Protein AF-A0A1L3MTC8-F1 (afdb_monomer_lite)

Radius of gyration: 29.41 Å; chains: 1; bounding box: 59×65×77 Å

Foldseek 3Di:
DVVVVVVVVVVVCVVCVVVVVVPPPDDPDPDDPDDDDDDDDDDDPPDDDDDDDDDPDDDDDDDDDDDDDPPPPPDPDDPPCPVVCCCVVVVVVCVVLLVVLCVVPPRSVVVVVVVVVVVVVVVVVVVVVVVVVVVVVVVVVVPVVVDD

Secondary structure (DSSP, 8-state):
-HHHHHHHHHHHHHHTHHHHHHH--------------PPPP-------------------------------------GGGHHHHHHHHHHHHHHHHHHHHHTTTHHHHHHHHHHHHHHHHHHHHHHHHHHHHHHHHHHHHHHHHTT-

Sequence (148 aa):
MIKKLFSAMLVATLLFTPVGGFLLGDQISTVSAKGYKSGKKSFNSNTTNNNNSPSLFKKDDSQQKSSTTTSSNTTTKSKTGSIMKGIFLGGLAGLLLGGLLSNFGILGSIIGLFINILAIFAVIFIIRKAYSYFKNKRKNEEDAAWGK

Structure (mmCIF, N/CA/C/O backbone):
data_AF-A0A1L3MTC8-F1
#
_entry.id   AF-A0A1L3MTC8-F1
#
loop_
_atom_site.group_PDB
_atom_site.id
_atom_site.type_symbol
_atom_site.label_atom_id
_atom_site.label_alt_id
_atom_site.label_comp_id
_atom_site.label_asym_id
_atom_site.label_entity_id
_atom_site.label_seq_id
_atom_site.pdbx_PDB_ins_code
_atom_site.Cartn_x
_atom_site.Cartn_y
_atom_site.Cartn_z
_atom_site.occupancy
_atom_site.B_iso_or_equiv
_atom_site.auth_seq_id
_atom_site.auth_comp_id
_atom_site.auth_asym_id
_atom_site.auth_atom_id
_atom_site.pdbx_PDB_model_num
ATOM 1 N N . MET A 1 1 ? -18.376 20.748 -8.463 1.00 69.25 1 MET A N 1
ATOM 2 C CA . MET A 1 1 ? -18.424 19.688 -9.500 1.00 69.25 1 MET A CA 1
ATOM 3 C C . MET A 1 1 ? -17.044 19.170 -9.909 1.00 69.25 1 MET A C 1
ATOM 5 O O . MET A 1 1 ? -16.864 17.960 -9.885 1.00 69.25 1 MET A O 1
ATOM 9 N N . ILE A 1 2 ? -16.054 20.033 -10.176 1.00 79.62 2 ILE A N 1
ATOM 10 C CA . ILE A 1 2 ? -14.721 19.638 -10.688 1.00 79.62 2 ILE A CA 1
ATOM 11 C C . ILE A 1 2 ? -13.995 18.553 -9.859 1.00 79.62 2 ILE A C 1
ATOM 13 O O . ILE A 1 2 ? -13.400 17.640 -10.416 1.00 79.62 2 ILE A O 1
ATOM 17 N N . LYS A 1 3 ? -14.123 18.580 -8.522 1.00 77.38 3 LYS A N 1
ATOM 18 C CA . LYS A 1 3 ? -13.488 17.602 -7.615 1.00 77.38 3 LYS A CA 1
ATOM 19 C C . LYS A 1 3 ? -14.074 16.190 -7.752 1.00 77.38 3 LYS A C 1
ATOM 21 O O . LYS A 1 3 ? -13.353 15.211 -7.609 1.00 77.38 3 LYS A O 1
ATOM 26 N N . LYS A 1 4 ? -15.374 16.088 -8.056 1.00 79.25 4 LYS A N 1
ATOM 27 C CA . LYS A 1 4 ? -16.054 14.806 -8.301 1.00 79.25 4 LYS A CA 1
ATOM 28 C C . LYS A 1 4 ? -15.703 14.256 -9.683 1.00 79.25 4 LYS A C 1
ATOM 30 O O . LYS A 1 4 ? -15.485 13.061 -9.812 1.00 79.25 4 LYS A O 1
ATOM 35 N N . LEU A 1 5 ? -15.573 15.141 -10.675 1.00 89.44 5 LEU A N 1
ATOM 36 C CA . LEU A 1 5 ? -15.140 14.783 -12.026 1.00 89.44 5 LEU A CA 1
ATOM 37 C C . LEU A 1 5 ? -13.701 14.242 -12.025 1.00 89.44 5 LEU A C 1
ATOM 39 O O . LEU A 1 5 ? -13.443 13.178 -12.572 1.00 89.44 5 LEU A O 1
ATOM 43 N N . PHE A 1 6 ? -12.786 14.924 -11.328 1.00 90.06 6 PHE A N 1
ATOM 44 C CA . PHE A 1 6 ? -11.392 14.493 -11.202 1.00 90.06 6 PHE A CA 1
ATOM 45 C C . PHE A 1 6 ? -11.264 13.158 -10.455 1.00 90.06 6 PHE A C 1
ATOM 47 O O . PHE A 1 6 ? -10.514 12.282 -10.873 1.00 90.06 6 PHE A O 1
ATOM 54 N N . SER A 1 7 ? -12.052 12.966 -9.390 1.00 88.19 7 SER A N 1
ATOM 55 C CA . SER A 1 7 ? -12.107 11.692 -8.665 1.00 88.19 7 SER A CA 1
ATOM 56 C C . SER A 1 7 ? -12.654 10.551 -9.527 1.00 88.19 7 SER A C 1
ATOM 58 O O . SER A 1 7 ? -12.130 9.445 -9.457 1.00 88.19 7 SER A O 1
ATOM 60 N N . ALA A 1 8 ? -13.687 10.800 -10.335 1.00 90.25 8 ALA A N 1
ATOM 61 C CA . ALA A 1 8 ? -14.247 9.797 -11.239 1.00 90.25 8 ALA A CA 1
ATOM 62 C C . ALA A 1 8 ? -13.257 9.421 -12.351 1.00 90.25 8 ALA A C 1
ATOM 64 O O . ALA A 1 8 ? -13.095 8.243 -12.656 1.00 90.25 8 ALA A O 1
ATOM 65 N N . MET A 1 9 ? -12.541 10.406 -12.900 1.00 87.50 9 MET A N 1
ATOM 66 C CA . MET A 1 9 ? -11.523 10.185 -13.927 1.00 87.50 9 MET A CA 1
ATOM 67 C C . MET A 1 9 ? -10.328 9.390 -13.380 1.00 87.50 9 MET A C 1
ATOM 69 O O . MET A 1 9 ? -9.869 8.458 -14.028 1.00 87.50 9 MET A O 1
ATOM 73 N N . LEU A 1 10 ? -9.877 9.690 -12.155 1.00 90.38 10 LEU A N 1
ATOM 74 C CA . LEU A 1 10 ? -8.817 8.938 -11.476 1.00 90.38 10 LEU A CA 1
ATOM 75 C C . LEU A 1 10 ? -9.213 7.466 -11.258 1.00 90.38 10 LEU A C 1
ATOM 77 O O . LEU A 1 10 ? -8.427 6.566 -11.541 1.00 90.38 10 LEU A O 1
ATOM 81 N N . VAL A 1 11 ? -10.437 7.223 -10.776 1.00 90.94 11 VAL A N 1
ATOM 82 C CA . VAL A 1 11 ? -10.959 5.866 -10.546 1.00 90.94 11 VAL A CA 1
ATOM 83 C C . VAL A 1 11 ? -11.097 5.101 -11.863 1.00 90.94 11 VAL A C 1
ATOM 85 O O . VAL A 1 11 ? -10.695 3.942 -11.928 1.00 90.94 11 VAL A O 1
ATOM 88 N N . ALA A 1 12 ? -11.589 5.745 -12.924 1.00 88.00 12 ALA A N 1
ATOM 89 C CA . ALA A 1 12 ? -11.675 5.134 -14.247 1.00 88.00 12 ALA A CA 1
ATOM 90 C C . ALA A 1 12 ? -10.287 4.722 -14.771 1.00 88.00 12 ALA A C 1
ATOM 92 O O . ALA A 1 12 ? -10.109 3.581 -15.190 1.00 88.00 12 ALA A O 1
ATOM 93 N N . THR A 1 13 ? -9.277 5.590 -14.666 1.00 84.81 13 THR A N 1
ATOM 94 C CA . THR A 1 13 ? -7.905 5.261 -15.088 1.00 84.81 13 THR A CA 1
ATOM 95 C C . THR A 1 13 ? -7.316 4.087 -14.299 1.00 84.81 13 THR A C 1
ATOM 97 O O . THR A 1 13 ? -6.664 3.222 -14.885 1.00 84.81 13 THR A O 1
ATOM 100 N N . LEU A 1 14 ? -7.570 4.003 -12.987 1.00 83.50 14 LEU A N 1
ATOM 101 C CA . LEU A 1 14 ? -7.095 2.878 -12.171 1.00 83.50 14 LEU A CA 1
ATOM 102 C C . LEU A 1 14 ? -7.753 1.550 -12.568 1.00 83.50 14 LEU A C 1
ATOM 104 O O . LEU A 1 14 ? -7.072 0.528 -12.624 1.00 83.50 14 LEU A O 1
ATOM 108 N N . LEU A 1 15 ? -9.051 1.558 -12.882 1.00 84.12 15 LEU A N 1
ATOM 109 C CA . LEU A 1 15 ? -9.776 0.356 -13.309 1.00 84.12 15 LEU A CA 1
ATOM 110 C C . LEU A 1 15 ? -9.290 -0.179 -14.666 1.00 84.12 15 LEU A C 1
ATOM 112 O O . LEU A 1 15 ? -9.284 -1.389 -14.872 1.00 84.12 15 LEU A O 1
ATOM 116 N N . PHE A 1 16 ? -8.824 0.700 -15.558 1.00 78.62 16 PHE A N 1
ATOM 117 C CA . PHE A 1 16 ? -8.248 0.328 -16.858 1.00 78.62 16 PHE A CA 1
ATOM 118 C C . PHE A 1 16 ? -6.712 0.169 -16.843 1.00 78.62 16 PHE A C 1
ATOM 120 O O . PHE A 1 16 ? -6.106 -0.139 -17.865 1.00 78.62 16 PHE A O 1
ATOM 127 N N . THR A 1 17 ? -6.046 0.321 -15.697 1.00 76.25 17 THR A N 1
ATOM 128 C CA . THR A 1 17 ? -4.587 0.125 -15.591 1.00 76.25 17 THR A CA 1
ATOM 129 C C . THR A 1 17 ? -4.112 -1.309 -15.906 1.00 76.25 17 THR A C 1
ATOM 131 O O . THR A 1 17 ? -3.113 -1.443 -16.616 1.00 76.25 17 THR A O 1
ATOM 134 N N . PRO A 1 18 ? -4.781 -2.399 -15.468 1.00 69.69 18 PRO A N 1
ATOM 135 C CA . PRO A 1 18 ? -4.271 -3.751 -15.717 1.00 69.69 18 PRO A CA 1
ATOM 136 C C . PRO A 1 18 ? -4.406 -4.219 -17.178 1.00 69.69 18 PRO A C 1
ATOM 138 O O . PRO A 1 18 ? -3.763 -5.196 -17.551 1.00 69.69 18 PRO A O 1
ATOM 141 N N . VAL A 1 19 ? -5.182 -3.528 -18.025 1.00 62.84 19 VAL A N 1
ATOM 142 C CA . VAL A 1 19 ? -5.346 -3.890 -19.450 1.00 62.84 19 VAL A CA 1
ATOM 143 C C . VAL A 1 19 ? -4.256 -3.308 -20.358 1.00 62.84 19 VAL A C 1
ATOM 145 O O . VAL A 1 19 ? -4.039 -3.825 -21.450 1.00 62.84 19 VAL A O 1
ATOM 148 N N . GLY A 1 20 ? -3.509 -2.294 -19.906 1.00 57.44 20 GLY A N 1
ATOM 149 C CA . GLY A 1 20 ? -2.412 -1.712 -20.690 1.00 57.44 20 GLY A CA 1
ATOM 150 C C . GLY A 1 20 ? -1.201 -2.641 -20.834 1.00 57.44 20 GLY A C 1
ATOM 151 O O . GLY A 1 20 ? -0.583 -2.681 -21.892 1.00 57.44 20 GLY A O 1
ATOM 152 N N . GLY A 1 21 ? -0.888 -3.435 -19.803 1.00 59.16 21 GLY A N 1
ATOM 153 C CA . GLY A 1 21 ? 0.300 -4.300 -19.792 1.00 59.16 21 GLY A CA 1
ATOM 154 C C . GLY A 1 21 ? 0.236 -5.500 -20.744 1.00 59.16 21 GLY A C 1
ATOM 155 O O . GLY A 1 21 ? 1.277 -5.974 -21.182 1.00 59.16 21 GLY A O 1
ATOM 156 N N . PHE A 1 22 ? -0.964 -5.969 -21.101 1.00 56.31 22 PHE A N 1
ATOM 157 C CA . PHE A 1 22 ? -1.155 -7.134 -21.977 1.00 56.31 22 PHE A CA 1
ATOM 158 C C . PHE A 1 22 ? -1.176 -6.793 -23.476 1.00 56.31 22 PHE A C 1
ATOM 160 O O . PHE A 1 22 ? -0.965 -7.678 -24.298 1.00 56.31 22 PHE A O 1
ATOM 167 N N . LEU A 1 23 ? -1.417 -5.529 -23.842 1.00 55.44 23 LEU A N 1
ATOM 168 C CA . LEU A 1 23 ? -1.507 -5.085 -25.243 1.00 55.44 23 LEU A CA 1
ATOM 169 C C . LEU A 1 23 ? -0.204 -4.465 -25.772 1.00 55.44 23 LEU A C 1
ATOM 171 O O . LEU A 1 23 ? -0.065 -4.270 -26.973 1.00 55.44 23 LEU A O 1
ATOM 175 N N . LEU A 1 24 ? 0.769 -4.194 -24.899 1.00 57.03 24 LEU A N 1
ATOM 176 C CA . LEU A 1 24 ? 2.108 -3.706 -25.256 1.00 57.03 24 LEU A CA 1
ATOM 177 C C . LEU A 1 24 ? 3.068 -4.869 -25.571 1.00 57.03 24 LEU A C 1
ATOM 179 O O . LEU A 1 24 ? 4.242 -4.844 -25.203 1.00 57.03 24 LEU A O 1
ATOM 183 N N . GLY A 1 25 ? 2.548 -5.899 -26.242 1.00 53.62 25 GLY A N 1
ATOM 184 C CA . GLY A 1 25 ? 3.345 -6.958 -26.843 1.00 53.62 25 GLY A CA 1
ATOM 185 C C . GLY A 1 25 ? 4.227 -6.383 -27.949 1.00 53.62 25 GLY A C 1
ATOM 186 O O . GLY A 1 25 ? 3.748 -6.043 -29.022 1.00 53.62 25 GLY A O 1
ATOM 187 N N . ASP A 1 26 ? 5.510 -6.253 -27.634 1.00 55.69 26 ASP A N 1
ATOM 188 C CA . ASP A 1 26 ? 6.650 -6.418 -28.536 1.00 55.69 26 ASP A CA 1
ATOM 189 C C . ASP A 1 26 ? 6.579 -5.735 -29.916 1.00 55.69 26 ASP A C 1
ATOM 191 O O . ASP A 1 26 ? 6.621 -6.378 -30.963 1.00 55.69 26 ASP A O 1
ATOM 195 N N . GLN A 1 27 ? 6.556 -4.400 -29.934 1.00 56.25 27 GLN A N 1
ATOM 196 C CA . GLN A 1 27 ? 6.930 -3.651 -31.134 1.00 56.25 27 GLN A CA 1
ATOM 197 C C . GLN A 1 27 ? 8.264 -2.939 -30.898 1.00 56.25 27 GLN A C 1
ATOM 199 O O . GLN A 1 27 ? 8.316 -1.761 -30.540 1.00 56.25 27 GL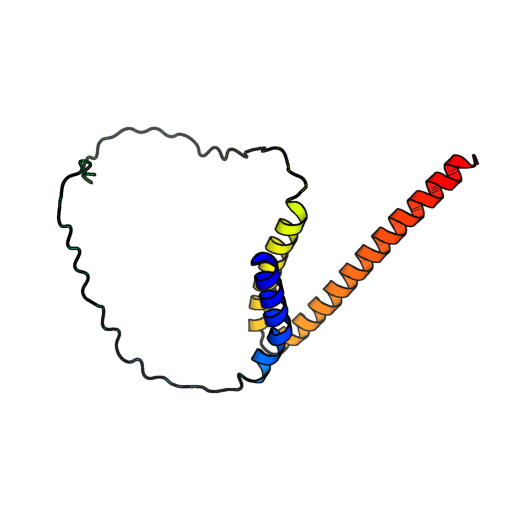N A O 1
ATOM 204 N N . ILE A 1 28 ? 9.365 -3.664 -31.112 1.00 57.34 28 ILE A N 1
ATOM 205 C CA . ILE A 1 28 ? 10.701 -3.078 -31.248 1.00 57.34 28 ILE A CA 1
ATOM 206 C C . ILE A 1 28 ? 10.697 -2.211 -32.517 1.00 57.34 28 ILE A C 1
ATOM 208 O O . ILE A 1 28 ? 10.989 -2.676 -33.616 1.00 57.34 28 ILE A O 1
ATOM 212 N N . SER A 1 29 ? 10.345 -0.932 -32.386 1.00 55.03 29 SER A N 1
ATOM 213 C CA . SER A 1 29 ? 10.564 0.050 -33.446 1.00 55.03 29 SER A CA 1
ATOM 214 C C . SER A 1 29 ? 11.972 0.619 -33.292 1.00 55.03 29 SER A C 1
ATOM 216 O O . SER A 1 29 ? 12.217 1.505 -32.469 1.00 55.03 29 SER A O 1
ATOM 218 N N . THR A 1 30 ? 12.915 0.112 -34.078 1.00 62.75 30 THR A N 1
ATOM 219 C CA . THR A 1 30 ? 14.229 0.731 -34.268 1.00 62.75 30 THR A CA 1
ATOM 220 C C . THR A 1 30 ? 14.054 2.055 -35.013 1.00 62.75 30 THR A C 1
ATOM 222 O O . THR A 1 30 ? 14.080 2.127 -36.239 1.00 62.75 30 THR A O 1
ATOM 225 N N . VAL A 1 31 ? 13.829 3.141 -34.272 1.00 60.34 31 VAL A N 1
ATOM 226 C CA . VAL A 1 31 ? 13.732 4.475 -34.872 1.00 60.34 31 VAL A CA 1
ATOM 227 C C . VAL A 1 31 ? 15.129 5.075 -34.994 1.00 60.34 31 VAL A C 1
ATOM 229 O O . VAL A 1 31 ? 15.810 5.348 -34.008 1.00 60.34 31 VAL A O 1
ATOM 232 N N . SER A 1 32 ? 15.536 5.278 -36.245 1.00 61.75 32 SER A N 1
ATOM 233 C CA . SER A 1 32 ? 16.700 6.058 -36.661 1.00 61.75 32 SER A CA 1
ATOM 234 C C . SER A 1 32 ? 16.723 7.422 -35.959 1.00 61.75 32 SER A C 1
ATOM 236 O O . SER A 1 32 ? 15.778 8.208 -36.067 1.00 61.75 32 SER A O 1
ATOM 238 N N . ALA A 1 33 ? 17.803 7.709 -35.228 1.00 67.88 33 ALA A N 1
ATOM 239 C CA . ALA A 1 33 ? 18.006 8.972 -34.528 1.00 67.88 33 ALA A CA 1
ATOM 240 C C . ALA A 1 33 ? 18.185 10.129 -35.529 1.00 67.88 33 ALA A C 1
ATOM 242 O O . ALA A 1 33 ? 19.297 10.506 -35.902 1.00 67.88 33 ALA A O 1
ATOM 243 N N . LYS A 1 34 ? 17.072 10.717 -35.974 1.00 65.56 34 LYS A N 1
ATOM 244 C CA . LYS A 1 34 ? 17.071 11.895 -36.844 1.00 65.56 34 LYS A CA 1
ATOM 245 C C . LYS A 1 34 ? 17.358 13.156 -36.020 1.00 65.56 34 LYS A C 1
ATOM 247 O O . LYS A 1 34 ? 16.451 13.787 -35.495 1.00 65.56 34 LYS A O 1
ATOM 252 N N . GLY A 1 35 ? 18.649 13.474 -35.914 1.00 67.38 35 GLY A N 1
ATOM 253 C CA . GLY A 1 35 ? 19.265 14.788 -35.673 1.00 67.38 35 GLY A CA 1
ATOM 254 C C . GLY A 1 35 ? 18.499 15.824 -34.838 1.00 67.38 35 GLY A C 1
ATOM 255 O O . GLY A 1 35 ? 17.633 16.537 -35.344 1.00 67.38 35 GLY A O 1
ATOM 256 N N . TYR A 1 36 ? 18.944 16.010 -33.594 1.00 64.81 36 TYR A N 1
ATOM 257 C CA . TYR A 1 36 ? 18.632 17.166 -32.751 1.00 64.81 36 TYR A CA 1
ATOM 258 C C . TYR A 1 36 ? 19.092 18.466 -33.431 1.00 64.81 36 TYR A C 1
ATOM 260 O O . TYR A 1 36 ? 20.289 18.731 -33.554 1.00 64.81 36 TYR A O 1
ATOM 268 N N . LYS A 1 37 ? 18.144 19.301 -33.868 1.00 66.00 37 LYS A N 1
ATOM 269 C CA . LYS A 1 37 ? 18.429 20.645 -34.388 1.00 66.00 37 LYS A CA 1
ATOM 270 C C . LYS A 1 37 ? 17.999 21.669 -33.343 1.00 66.00 37 LYS A C 1
ATOM 272 O O . LYS A 1 37 ? 16.840 22.065 -33.284 1.00 66.00 37 LYS A O 1
ATOM 277 N N . SER A 1 38 ? 18.950 22.064 -32.498 1.00 66.38 38 SER A N 1
ATOM 278 C CA . SER A 1 38 ? 18.774 23.119 -31.497 1.00 66.38 38 SER A CA 1
ATOM 279 C C . SER A 1 38 ? 18.300 24.412 -32.170 1.00 66.38 38 SER A C 1
ATOM 281 O O . SER A 1 38 ? 18.995 24.977 -33.021 1.00 66.38 38 SER A O 1
ATOM 283 N N . GLY A 1 39 ? 17.097 24.865 -31.816 1.00 69.69 39 GLY A N 1
ATOM 284 C CA . GLY A 1 39 ? 16.603 26.189 -32.172 1.00 69.69 39 GLY A CA 1
ATOM 285 C C . GLY A 1 39 ? 17.456 27.255 -31.487 1.00 69.69 39 GLY A C 1
ATOM 286 O O . GLY A 1 39 ? 17.735 27.184 -30.292 1.00 69.69 39 GLY A O 1
ATOM 287 N N . LYS A 1 40 ? 17.910 28.229 -32.270 1.00 67.81 40 LYS A N 1
ATOM 288 C CA . LYS A 1 40 ? 18.827 29.297 -31.865 1.00 67.81 40 LYS A CA 1
ATOM 289 C C . LYS A 1 40 ? 18.177 30.117 -30.741 1.00 67.81 40 LYS A C 1
ATOM 291 O O . LYS A 1 40 ? 17.142 30.737 -30.964 1.00 67.81 40 LYS A O 1
ATOM 296 N N . LYS A 1 41 ? 18.768 30.125 -29.541 1.00 61.28 41 LYS A N 1
ATOM 297 C CA . LYS A 1 41 ? 18.373 31.047 -28.467 1.00 61.28 41 LYS A CA 1
ATOM 298 C C . LYS A 1 41 ? 18.740 32.468 -28.892 1.00 61.28 41 LYS A C 1
ATOM 300 O O . LYS A 1 41 ? 19.917 32.765 -29.056 1.00 61.28 41 LYS A O 1
ATOM 305 N N . SER A 1 42 ? 17.746 33.336 -29.038 1.00 61.06 42 SER A N 1
ATOM 306 C CA . SER A 1 42 ? 17.943 34.783 -29.077 1.00 61.06 42 SER A CA 1
ATOM 307 C C . SER A 1 42 ? 17.167 35.376 -27.906 1.00 61.06 42 SER A C 1
ATOM 309 O O . SER A 1 42 ? 15.940 35.332 -27.875 1.00 61.06 42 SER A O 1
ATOM 311 N N . PHE A 1 43 ? 17.894 35.848 -26.894 1.00 64.12 43 PHE A N 1
ATOM 312 C CA . PHE A 1 43 ? 17.338 36.712 -25.861 1.00 64.12 43 PHE A CA 1
ATOM 313 C C . PHE A 1 43 ? 17.290 38.123 -26.442 1.00 64.12 43 PHE A C 1
ATOM 315 O O . PHE A 1 43 ? 18.326 38.770 -26.560 1.00 64.12 43 PHE A O 1
ATOM 322 N N . ASN A 1 44 ? 16.101 38.593 -26.812 1.00 55.41 44 ASN A N 1
ATOM 323 C CA . ASN A 1 44 ? 15.882 40.007 -27.087 1.00 55.41 44 ASN A CA 1
ATOM 324 C C . ASN A 1 44 ? 15.382 40.664 -25.796 1.00 55.41 44 ASN A C 1
ATOM 326 O O . ASN A 1 44 ? 14.180 40.674 -25.529 1.00 55.41 44 ASN A O 1
ATOM 330 N N . SER A 1 45 ? 16.295 41.166 -24.959 1.00 49.41 45 SER A N 1
ATOM 331 C CA . SER A 1 45 ? 15.911 42.085 -23.888 1.00 49.41 45 SER A CA 1
ATOM 332 C C . SER A 1 45 ? 15.702 43.457 -24.516 1.00 49.41 45 SER A C 1
ATOM 334 O O . SER A 1 45 ? 16.628 44.264 -24.600 1.00 49.41 45 SER A O 1
ATOM 336 N N . ASN A 1 46 ? 14.486 43.720 -24.990 1.00 43.69 46 ASN A N 1
ATOM 337 C CA . ASN A 1 46 ? 14.106 45.094 -25.269 1.00 43.69 46 ASN A CA 1
ATOM 338 C C . ASN A 1 46 ? 13.901 45.787 -23.919 1.00 43.69 46 ASN A C 1
ATOM 340 O O . ASN A 1 46 ? 12.879 45.639 -23.250 1.00 43.69 46 ASN A O 1
ATOM 344 N N . THR A 1 47 ? 14.965 46.457 -23.493 1.00 47.38 47 THR A N 1
ATOM 345 C CA . THR A 1 47 ? 15.056 47.305 -22.316 1.00 47.38 47 THR A CA 1
ATOM 346 C C . THR A 1 47 ? 14.053 48.446 -22.440 1.00 47.38 47 THR A C 1
ATOM 348 O O . THR A 1 47 ? 14.240 49.386 -23.205 1.00 47.38 47 THR A O 1
ATOM 351 N N . THR A 1 48 ? 12.983 48.389 -21.656 1.00 42.25 48 THR A N 1
ATOM 352 C CA . THR A 1 48 ? 12.286 49.588 -21.190 1.00 42.25 48 THR A CA 1
ATOM 353 C C . THR A 1 48 ? 12.212 49.497 -19.676 1.00 42.25 48 THR A C 1
ATOM 355 O O . THR A 1 48 ? 11.373 48.806 -19.112 1.00 42.25 48 THR A O 1
ATOM 358 N N . ASN A 1 49 ? 13.195 50.149 -19.057 1.00 47.09 49 ASN A N 1
ATOM 359 C CA . ASN A 1 49 ? 13.169 50.762 -17.734 1.00 47.09 49 ASN A CA 1
ATOM 360 C C . ASN A 1 49 ? 12.357 50.050 -16.643 1.00 47.09 49 ASN A C 1
ATOM 362 O O . ASN A 1 49 ? 11.210 50.399 -16.382 1.00 47.09 49 ASN A O 1
ATOM 366 N N . ASN A 1 50 ? 13.029 49.192 -15.874 1.00 37.28 50 ASN A N 1
ATOM 367 C CA . ASN A 1 50 ? 12.954 49.329 -14.423 1.00 37.28 50 ASN A CA 1
ATOM 368 C C . ASN A 1 50 ? 14.271 48.872 -13.781 1.00 37.28 50 ASN A C 1
ATOM 370 O O . ASN A 1 50 ? 14.791 47.798 -14.080 1.00 37.28 50 ASN A O 1
ATOM 374 N N . ASN A 1 51 ? 14.820 49.739 -12.940 1.00 49.06 51 ASN A N 1
ATOM 375 C CA . ASN A 1 51 ? 16.068 49.579 -12.209 1.00 49.06 51 ASN A CA 1
ATOM 376 C C . ASN A 1 51 ? 16.069 48.296 -11.367 1.00 49.06 51 ASN A C 1
ATOM 378 O O . ASN A 1 51 ? 15.285 48.212 -10.429 1.00 49.06 51 ASN A O 1
ATOM 382 N N . ASN A 1 52 ? 16.979 47.354 -11.645 1.00 42.94 52 ASN A N 1
ATOM 383 C CA . ASN A 1 52 ? 17.844 46.704 -10.644 1.00 42.94 52 ASN A CA 1
ATOM 384 C C . ASN A 1 52 ? 18.823 45.748 -11.358 1.00 42.94 52 ASN A C 1
ATOM 386 O O . ASN A 1 52 ? 18.414 44.720 -11.892 1.00 42.94 52 ASN A O 1
ATOM 390 N N . SER A 1 53 ? 20.111 46.084 -11.395 1.00 39.53 53 SER A N 1
ATOM 391 C CA . SER A 1 53 ? 21.155 45.270 -12.037 1.00 39.53 53 SER A CA 1
ATOM 392 C C . SER A 1 53 ? 21.913 44.456 -10.981 1.00 39.53 53 SER A C 1
ATOM 394 O O . SER A 1 53 ? 22.396 45.063 -10.024 1.00 39.53 53 SER A O 1
ATOM 396 N N . PRO A 1 54 ? 22.086 43.126 -11.112 1.00 46.78 54 PRO A N 1
ATOM 397 C CA . PRO A 1 54 ? 23.034 42.384 -10.292 1.00 46.78 54 PRO A CA 1
ATOM 398 C C . PRO A 1 54 ? 24.374 42.276 -11.038 1.00 46.78 54 PRO A C 1
ATOM 400 O O . PRO A 1 54 ? 24.550 41.436 -11.920 1.00 46.78 54 PRO A O 1
ATOM 403 N N . SER A 1 55 ? 25.343 43.129 -10.694 1.00 47.78 55 SER A N 1
ATOM 404 C CA . SER A 1 55 ? 26.719 42.989 -11.184 1.00 47.78 55 SER A CA 1
ATOM 405 C C . SER A 1 55 ? 27.448 41.879 -10.419 1.00 47.78 55 SER A C 1
ATOM 407 O O . SER A 1 55 ? 27.703 41.997 -9.222 1.00 47.78 55 SER A O 1
ATOM 409 N N . LEU A 1 56 ? 27.804 40.818 -11.142 1.00 49.94 56 LEU A N 1
ATOM 410 C CA . LEU A 1 56 ? 28.403 39.558 -10.684 1.00 49.94 56 LEU A CA 1
ATOM 411 C C . LEU A 1 56 ? 29.907 39.612 -10.341 1.00 49.94 56 LEU A C 1
ATOM 413 O O . LEU A 1 56 ? 30.567 38.578 -10.358 1.00 49.94 56 LEU A O 1
ATOM 417 N N . PHE A 1 57 ? 30.477 40.769 -9.999 1.00 52.34 57 PHE A N 1
ATOM 418 C CA . PHE A 1 57 ? 31.887 40.847 -9.595 1.00 52.34 57 PHE A CA 1
ATOM 419 C C . PHE A 1 57 ? 32.111 41.901 -8.512 1.00 52.34 57 PHE A C 1
ATOM 421 O O . PHE A 1 57 ? 32.289 43.079 -8.805 1.00 52.34 57 PHE A O 1
ATOM 428 N N . LYS A 1 58 ? 32.136 41.452 -7.255 1.00 43.38 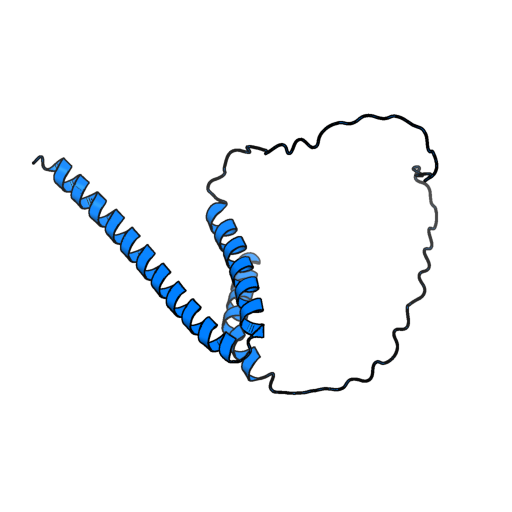58 LYS A N 1
ATOM 429 C CA . LYS A 1 58 ? 32.874 42.078 -6.150 1.00 43.38 58 LYS A CA 1
ATOM 430 C C . LYS A 1 58 ? 33.155 41.001 -5.104 1.00 43.38 58 LYS A C 1
ATOM 432 O O . LYS A 1 58 ? 32.282 40.562 -4.365 1.00 43.38 58 LYS A O 1
ATOM 437 N N . LYS A 1 59 ? 34.389 40.520 -5.171 1.00 47.28 59 LYS A N 1
ATOM 438 C CA . LYS A 1 59 ? 35.105 39.787 -4.136 1.00 47.28 59 LYS A CA 1
ATOM 439 C C . LYS A 1 59 ? 35.440 40.810 -3.054 1.00 47.28 59 LYS A C 1
ATOM 441 O O . LYS A 1 59 ? 35.999 41.827 -3.429 1.00 47.28 59 LYS A O 1
ATOM 446 N N . ASP A 1 60 ? 35.068 40.554 -1.804 1.00 39.56 60 ASP A N 1
ATOM 447 C CA . ASP A 1 60 ? 35.773 41.051 -0.619 1.00 39.56 60 ASP A CA 1
ATOM 448 C C . ASP A 1 60 ? 35.365 40.236 0.616 1.00 39.56 60 ASP A C 1
ATOM 450 O O . ASP A 1 60 ? 34.204 39.869 0.811 1.00 39.56 60 ASP A O 1
ATOM 454 N N . ASP A 1 61 ? 36.393 39.898 1.384 1.00 46.72 61 ASP A N 1
ATOM 455 C CA . ASP A 1 61 ? 36.424 39.070 2.580 1.00 46.72 61 ASP A CA 1
ATOM 456 C C . ASP A 1 61 ? 35.431 39.489 3.673 1.00 46.72 61 ASP A C 1
ATOM 458 O O . ASP A 1 61 ? 35.415 40.630 4.126 1.00 46.72 61 ASP A O 1
ATOM 462 N N . SER A 1 62 ? 34.706 38.515 4.223 1.00 40.50 62 SER A N 1
ATOM 463 C CA . SER A 1 62 ? 34.562 38.404 5.679 1.00 40.50 62 SER A CA 1
ATOM 464 C C . SER A 1 62 ? 34.093 37.004 6.068 1.00 40.50 62 SER A C 1
ATOM 466 O O . SER A 1 62 ? 32.977 36.559 5.813 1.00 40.50 62 SER A O 1
ATOM 468 N N . GLN A 1 63 ? 35.017 36.292 6.698 1.00 48.94 63 GLN A N 1
ATOM 469 C CA . GLN A 1 63 ? 34.782 35.087 7.471 1.00 48.94 63 GLN A CA 1
ATOM 470 C C . GLN A 1 63 ? 33.665 35.322 8.496 1.00 48.94 63 GLN A C 1
ATOM 472 O O . GLN A 1 63 ? 33.865 36.066 9.451 1.00 48.94 63 GLN A O 1
ATOM 477 N N . GLN A 1 64 ? 32.535 34.621 8.379 1.00 40.50 64 GLN A N 1
ATOM 478 C CA . GLN A 1 64 ? 31.744 34.291 9.564 1.00 40.50 64 GLN A CA 1
ATOM 479 C C . GLN A 1 64 ? 31.034 32.947 9.410 1.00 40.50 64 GLN A C 1
ATOM 481 O O . GLN A 1 64 ? 29.919 32.815 8.912 1.00 40.50 64 GLN A O 1
ATOM 486 N N . LYS A 1 65 ? 31.734 31.931 9.910 1.00 49.66 65 LYS A N 1
ATOM 487 C CA . LYS A 1 65 ? 31.205 30.660 10.393 1.00 49.66 65 LYS A CA 1
ATOM 488 C C . LYS A 1 65 ? 29.926 30.903 11.211 1.00 49.66 65 LYS A C 1
ATOM 490 O O . LYS A 1 65 ? 29.993 31.490 12.286 1.00 49.66 65 LYS A O 1
ATOM 495 N N . SER A 1 66 ? 28.783 30.404 10.748 1.00 41.44 66 SER A N 1
ATOM 496 C CA . SER A 1 66 ? 27.642 30.148 11.628 1.00 41.44 66 SER A CA 1
ATOM 497 C C . SER A 1 66 ? 26.918 28.881 11.196 1.00 41.44 66 SER A C 1
ATOM 499 O O . SER A 1 66 ? 26.593 28.671 10.031 1.00 41.44 66 SER A O 1
ATOM 501 N N . SER A 1 67 ? 26.781 27.998 12.172 1.00 41.28 67 SER A N 1
ATOM 502 C CA . SER A 1 67 ? 26.324 26.623 12.100 1.00 41.28 67 SER A CA 1
ATOM 503 C C . SER A 1 67 ? 24.922 26.469 11.518 1.00 41.28 67 SER A C 1
ATOM 505 O O . SER A 1 67 ? 23.975 27.116 11.968 1.00 41.28 67 SER A O 1
ATOM 507 N N . THR A 1 68 ? 24.780 25.501 10.613 1.00 43.56 68 THR A N 1
ATOM 508 C CA . THR A 1 68 ? 23.510 24.894 10.212 1.00 43.56 68 THR A CA 1
ATOM 509 C C . THR A 1 68 ? 22.775 24.373 11.447 1.00 43.56 68 THR A C 1
ATOM 511 O O . THR A 1 68 ? 23.023 23.266 11.917 1.00 43.56 68 THR A O 1
ATOM 514 N N . THR A 1 69 ? 21.865 25.182 11.984 1.00 42.47 69 THR A N 1
ATOM 515 C CA . THR A 1 69 ? 20.900 24.741 12.991 1.00 42.47 69 THR A CA 1
ATOM 516 C C . THR A 1 69 ? 19.624 24.402 12.242 1.00 42.47 69 THR A C 1
ATOM 518 O O . THR A 1 69 ? 18.879 25.289 11.825 1.00 42.47 69 THR A O 1
ATOM 521 N N . THR A 1 70 ? 19.386 23.110 12.023 1.00 48.84 70 THR A N 1
ATOM 522 C CA . THR A 1 70 ? 18.103 22.595 11.544 1.00 48.84 70 THR A CA 1
ATOM 523 C C . THR A 1 70 ? 17.046 22.919 12.596 1.00 48.84 70 THR A C 1
ATOM 525 O O . THR A 1 70 ? 16.863 22.174 13.555 1.00 48.84 70 THR A O 1
ATOM 528 N N . SER A 1 71 ? 16.363 24.055 12.448 1.00 42.62 71 SER A N 1
ATOM 529 C CA . SER A 1 71 ? 15.176 24.358 13.244 1.00 42.62 71 SER A CA 1
ATOM 530 C C . SER A 1 71 ? 14.080 23.372 12.858 1.00 42.62 71 SER A C 1
ATOM 532 O O . SER A 1 71 ? 13.427 23.507 11.822 1.00 42.62 71 SER A O 1
ATOM 534 N N . SER A 1 72 ? 13.881 22.352 13.694 1.00 50.59 72 SER A N 1
ATOM 535 C CA . SER A 1 72 ? 12.653 21.573 13.681 1.00 50.59 72 SER A CA 1
ATOM 536 C C . SER A 1 72 ? 11.526 22.500 14.129 1.00 50.59 72 SER A C 1
ATOM 538 O O . SER A 1 72 ? 11.326 22.716 15.323 1.00 50.59 72 SER A O 1
ATOM 540 N N . ASN A 1 73 ? 10.797 23.070 13.172 1.00 49.81 73 ASN A N 1
ATOM 541 C CA . ASN A 1 73 ? 9.543 23.743 13.472 1.00 49.81 73 ASN A CA 1
ATOM 542 C C . ASN A 1 73 ? 8.572 22.710 14.059 1.00 49.81 73 ASN A C 1
ATOM 544 O O . ASN A 1 73 ? 7.961 21.907 13.349 1.00 49.81 73 ASN A O 1
ATOM 548 N N . THR A 1 74 ? 8.440 22.732 15.381 1.00 54.31 74 THR A N 1
ATOM 549 C CA . THR A 1 74 ? 7.384 22.090 16.162 1.00 54.31 74 THR A CA 1
ATOM 550 C C . THR A 1 74 ? 6.079 22.852 15.944 1.00 54.31 74 THR A C 1
ATOM 552 O O . THR A 1 74 ? 5.543 23.503 16.833 1.00 54.31 74 THR A O 1
ATOM 555 N N . THR A 1 75 ? 5.547 22.791 14.724 1.00 52.00 75 THR A N 1
ATOM 556 C CA . THR A 1 75 ? 4.219 23.329 14.430 1.00 52.00 75 THR A CA 1
ATOM 557 C C . THR A 1 75 ? 3.166 22.329 14.906 1.00 52.00 75 THR A C 1
ATOM 559 O O . THR A 1 75 ? 3.152 21.163 14.503 1.00 52.00 75 THR A O 1
ATOM 562 N N . THR A 1 76 ? 2.300 22.796 15.801 1.00 53.94 76 THR A N 1
ATOM 563 C CA . THR A 1 76 ? 1.161 22.110 16.418 1.00 53.94 76 THR A CA 1
ATOM 564 C C . THR A 1 76 ? 0.446 21.170 15.437 1.00 53.94 76 THR A C 1
ATOM 566 O O . THR A 1 76 ? -0.088 21.590 14.410 1.00 53.94 76 THR A O 1
ATOM 569 N N . LYS A 1 77 ? 0.471 19.863 15.736 1.00 55.66 77 LYS A N 1
ATOM 570 C CA . LYS A 1 77 ? -0.012 18.791 14.852 1.00 55.66 77 LYS A CA 1
ATOM 571 C C . LYS A 1 77 ? -1.526 18.877 14.628 1.00 55.66 77 LYS A C 1
ATOM 573 O O . LYS A 1 77 ? -2.315 18.396 15.438 1.00 55.66 77 LYS A O 1
ATOM 578 N N . SER A 1 78 ? -1.919 19.394 13.469 1.00 60.03 78 SER A N 1
ATOM 579 C CA . SER A 1 78 ? -3.243 19.164 12.889 1.00 60.03 78 SER A CA 1
ATOM 580 C C . SER A 1 78 ? -3.447 17.656 12.655 1.00 60.03 78 SER A C 1
ATOM 582 O O . SER A 1 78 ? -2.719 17.025 11.881 1.00 60.03 78 SER A O 1
ATOM 584 N N . LYS A 1 79 ? -4.421 17.053 13.353 1.00 61.09 79 LYS A N 1
ATOM 585 C CA . LYS A 1 79 ? -4.746 15.613 13.269 1.00 61.09 79 LYS A CA 1
ATOM 586 C C . LYS A 1 79 ? -5.320 15.189 11.907 1.00 61.09 79 LYS A C 1
ATOM 588 O O . LYS A 1 79 ? -5.498 13.998 11.673 1.00 61.09 79 LYS A O 1
ATOM 593 N N . THR A 1 80 ? -5.567 16.122 10.991 1.00 61.00 80 THR A N 1
ATOM 594 C CA . THR A 1 80 ? -6.208 15.870 9.689 1.00 61.00 80 THR A CA 1
ATOM 595 C C . THR A 1 80 ? -5.240 15.475 8.565 1.00 61.00 80 THR A C 1
ATOM 597 O O . THR A 1 80 ? -5.686 15.181 7.462 1.00 61.00 80 THR A O 1
ATOM 600 N N . GLY A 1 81 ? -3.925 15.420 8.816 1.00 63.22 81 GLY A N 1
ATOM 601 C CA . GLY A 1 81 ? -2.916 15.116 7.785 1.00 63.22 81 GLY A CA 1
ATOM 602 C C . GLY A 1 81 ? -2.335 13.694 7.778 1.00 63.22 81 GLY A C 1
ATOM 603 O O . GLY A 1 81 ? -1.546 13.377 6.891 1.00 63.22 81 GLY A O 1
ATOM 604 N N . SER A 1 82 ? -2.651 12.837 8.752 1.00 78.31 82 SER A N 1
ATOM 605 C CA . SER A 1 82 ? -1.962 11.544 8.932 1.00 78.31 82 SER A CA 1
ATOM 606 C C . SER A 1 82 ? -2.300 10.512 7.854 1.00 78.31 82 SER A C 1
ATOM 608 O O . SER A 1 82 ? -1.393 9.875 7.324 1.00 78.31 82 SER A O 1
ATOM 610 N N . ILE A 1 83 ? -3.577 10.38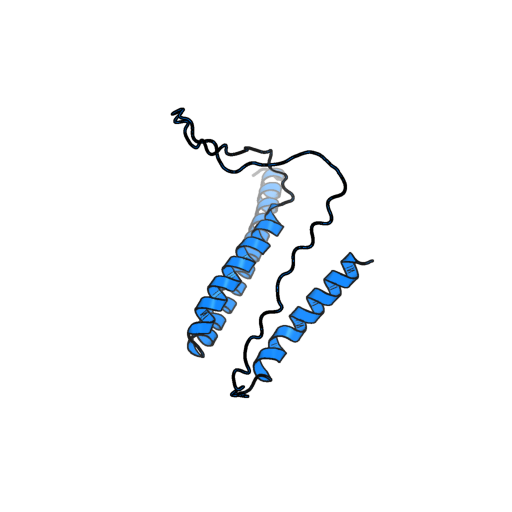3 7.480 1.00 87.06 83 ILE A N 1
ATOM 611 C CA . ILE A 1 83 ? -4.016 9.418 6.460 1.00 87.06 83 ILE A CA 1
ATOM 612 C C . ILE A 1 83 ? -3.438 9.732 5.078 1.00 87.06 83 ILE A C 1
ATOM 614 O O . ILE A 1 83 ? -2.955 8.840 4.390 1.00 87.06 83 ILE A O 1
ATOM 618 N N . MET A 1 84 ? -3.416 11.008 4.690 1.00 87.88 84 MET A N 1
ATOM 619 C CA . MET A 1 84 ? -2.935 11.429 3.376 1.00 87.88 84 MET A CA 1
ATOM 620 C C . MET A 1 84 ? -1.414 11.318 3.285 1.00 87.88 84 MET A C 1
ATOM 622 O O . MET A 1 84 ? -0.899 10.873 2.265 1.00 87.88 84 MET A O 1
ATOM 626 N N . LYS A 1 85 ? -0.693 11.635 4.371 1.00 87.12 85 LYS A N 1
ATOM 627 C CA . LYS A 1 85 ? 0.753 11.392 4.464 1.00 87.12 85 LYS A CA 1
ATOM 628 C C . LYS A 1 85 ? 1.080 9.901 4.425 1.00 87.12 85 LYS A C 1
ATOM 630 O O . LYS A 1 85 ? 2.034 9.526 3.760 1.00 87.12 85 LYS A O 1
ATOM 635 N N . GLY A 1 86 ? 0.283 9.061 5.088 1.00 87.06 86 GLY A N 1
ATOM 636 C CA . GLY A 1 86 ? 0.445 7.607 5.063 1.00 87.06 86 GLY A CA 1
ATOM 637 C C . GLY A 1 86 ? 0.210 7.015 3.675 1.00 87.06 86 GLY A C 1
ATOM 638 O O . GLY A 1 86 ? 1.030 6.236 3.205 1.00 87.06 86 GLY A O 1
ATOM 639 N N . ILE A 1 87 ? -0.854 7.435 2.984 1.00 90.50 87 ILE A N 1
ATOM 640 C CA . ILE A 1 87 ? -1.129 6.994 1.610 1.00 90.50 87 ILE A CA 1
ATOM 641 C C . ILE A 1 87 ? -0.083 7.534 0.634 1.00 90.50 87 ILE A C 1
ATOM 643 O O . ILE A 1 87 ? 0.348 6.798 -0.242 1.00 90.50 87 ILE A O 1
ATOM 647 N N . PHE A 1 88 ? 0.365 8.782 0.776 1.00 93.06 88 PHE A N 1
ATOM 648 C CA . PHE A 1 88 ? 1.388 9.344 -0.108 1.00 93.06 88 PHE A CA 1
ATOM 649 C C . PHE A 1 88 ? 2.749 8.670 0.097 1.00 93.06 88 PHE A C 1
ATOM 651 O O . PHE A 1 88 ? 3.373 8.237 -0.868 1.00 93.06 88 PHE A O 1
ATOM 658 N N . LEU A 1 89 ? 3.188 8.525 1.350 1.00 91.56 89 LEU A N 1
ATOM 659 C CA . LEU A 1 89 ? 4.466 7.894 1.676 1.00 91.56 89 LEU A CA 1
ATOM 660 C C . LEU A 1 89 ? 4.441 6.388 1.386 1.00 91.56 89 LEU A C 1
ATOM 662 O O . LEU A 1 89 ? 5.398 5.860 0.832 1.00 91.56 89 LEU A O 1
ATOM 666 N N . GLY A 1 90 ? 3.337 5.710 1.704 1.00 88.94 90 GLY A N 1
ATOM 667 C CA . GLY A 1 90 ? 3.132 4.295 1.397 1.00 88.94 90 GLY A CA 1
ATOM 668 C C . GLY A 1 90 ? 2.948 4.030 -0.097 1.00 88.94 90 GLY A C 1
ATOM 669 O O . GLY A 1 90 ? 3.478 3.051 -0.607 1.00 88.94 90 GLY A O 1
ATOM 670 N N . GLY A 1 91 ? 2.262 4.919 -0.816 1.00 88.75 91 GLY A N 1
ATOM 671 C CA . GLY A 1 91 ? 2.100 4.848 -2.266 1.00 88.75 91 GLY A CA 1
ATOM 672 C C . GLY A 1 91 ? 3.426 5.050 -2.989 1.00 88.75 91 GLY A C 1
ATOM 673 O O . GLY A 1 91 ? 3.768 4.262 -3.864 1.00 88.75 91 GLY A O 1
ATOM 674 N N . LEU A 1 92 ? 4.224 6.037 -2.573 1.00 93.06 92 LEU A N 1
ATOM 675 C CA . LEU A 1 92 ? 5.551 6.260 -3.143 1.00 93.06 92 LEU A CA 1
ATOM 676 C C . LEU A 1 92 ? 6.504 5.101 -2.817 1.00 93.06 92 LEU A C 1
ATOM 678 O O . LEU A 1 92 ? 7.157 4.583 -3.718 1.00 93.06 92 LEU A O 1
ATOM 682 N N . ALA A 1 93 ? 6.535 4.636 -1.563 1.00 90.94 93 ALA A N 1
ATOM 683 C CA . ALA A 1 93 ? 7.328 3.470 -1.172 1.00 90.94 93 ALA A CA 1
ATOM 684 C C . ALA A 1 93 ? 6.904 2.201 -1.931 1.00 90.94 93 ALA A C 1
ATOM 686 O O . ALA A 1 93 ? 7.759 1.439 -2.373 1.00 90.94 93 ALA A O 1
ATOM 687 N N . GLY A 1 94 ? 5.599 2.002 -2.135 1.00 87.75 94 GLY A N 1
ATOM 688 C CA . GLY A 1 94 ? 5.051 0.895 -2.914 1.00 87.75 94 GLY A CA 1
ATOM 689 C C . GLY A 1 94 ? 5.426 0.963 -4.393 1.00 87.75 94 GLY A C 1
ATOM 690 O O . GLY A 1 94 ? 5.738 -0.068 -4.979 1.00 87.75 94 GLY A O 1
ATOM 691 N N . LEU A 1 95 ? 5.465 2.159 -4.989 1.00 90.00 95 LEU A N 1
ATOM 692 C CA . LEU A 1 95 ? 5.905 2.343 -6.375 1.00 90.00 95 LEU A CA 1
ATOM 693 C C . LEU A 1 95 ? 7.415 2.146 -6.540 1.00 90.00 95 LEU A C 1
ATOM 695 O O . LEU A 1 95 ? 7.826 1.535 -7.520 1.00 90.00 95 LEU A O 1
ATOM 699 N N . LEU A 1 96 ? 8.242 2.606 -5.594 1.00 90.50 96 LEU A N 1
ATOM 700 C CA . LEU A 1 96 ? 9.684 2.333 -5.629 1.00 90.50 96 LEU A CA 1
ATOM 701 C C . LEU A 1 96 ? 9.959 0.836 -5.462 1.00 90.50 96 LEU A C 1
ATOM 703 O O . LEU A 1 96 ? 10.683 0.257 -6.268 1.00 90.50 96 LEU A O 1
ATOM 707 N N . LEU A 1 97 ? 9.348 0.201 -4.457 1.00 87.12 97 LEU A N 1
ATOM 708 C CA . LEU A 1 97 ? 9.466 -1.239 -4.229 1.00 87.12 97 LEU A CA 1
ATOM 709 C C . LEU A 1 97 ? 8.956 -2.034 -5.439 1.00 87.12 97 LEU A C 1
ATOM 711 O O . LEU A 1 97 ? 9.619 -2.966 -5.880 1.00 87.12 97 LEU A O 1
ATOM 715 N N . GLY A 1 98 ? 7.812 -1.643 -6.002 1.00 82.88 98 GLY A N 1
ATOM 716 C CA . GLY A 1 98 ? 7.233 -2.263 -7.191 1.00 82.88 98 GLY A CA 1
ATOM 717 C C . GLY A 1 98 ? 8.081 -2.063 -8.449 1.00 82.88 98 GLY A C 1
ATOM 718 O O . GLY A 1 98 ? 8.212 -2.993 -9.236 1.00 82.88 98 GLY A O 1
ATOM 719 N N . GLY A 1 99 ? 8.699 -0.891 -8.618 1.00 84.62 99 GLY A N 1
ATOM 720 C CA . GLY A 1 99 ? 9.596 -0.588 -9.737 1.00 84.62 99 GLY A CA 1
ATOM 721 C C . GLY A 1 99 ? 10.946 -1.305 -9.652 1.00 84.62 99 GLY A C 1
ATOM 722 O O . GLY A 1 99 ? 11.495 -1.711 -10.669 1.00 84.62 99 GLY A O 1
ATOM 723 N N . LEU A 1 100 ? 11.469 -1.524 -8.443 1.00 86.00 100 LEU A N 1
ATOM 724 C CA . LEU A 1 100 ? 12.630 -2.395 -8.224 1.00 86.00 100 LEU A CA 1
ATOM 725 C C . LEU A 1 100 ? 12.273 -3.856 -8.505 1.00 86.00 100 LEU A C 1
ATOM 727 O O . LEU A 1 100 ? 13.054 -4.590 -9.107 1.00 86.00 100 LEU A O 1
ATOM 731 N N . LEU A 1 101 ? 11.078 -4.272 -8.082 1.00 82.81 101 LEU A N 1
ATOM 732 C CA . LEU A 1 101 ? 10.627 -5.643 -8.234 1.00 82.81 101 LEU A CA 1
ATOM 733 C C . LEU A 1 101 ? 10.291 -5.992 -9.691 1.00 82.81 101 LEU A C 1
ATOM 735 O O . LEU A 1 101 ? 10.576 -7.106 -10.119 1.00 82.81 101 LEU A O 1
ATOM 739 N N . SER A 1 102 ? 9.767 -5.047 -10.478 1.00 80.31 102 SER A N 1
ATOM 740 C CA . SER A 1 102 ? 9.490 -5.251 -11.908 1.00 80.31 102 SER A CA 1
ATOM 741 C C . SER A 1 102 ? 10.755 -5.490 -12.738 1.00 80.31 102 SER A C 1
ATOM 743 O O . SER A 1 102 ? 10.698 -6.182 -13.754 1.00 80.31 102 SER A O 1
ATOM 745 N N . ASN A 1 103 ? 11.910 -4.993 -12.284 1.00 83.56 103 ASN A N 1
ATOM 746 C CA . ASN A 1 103 ? 13.192 -5.199 -12.955 1.00 83.56 103 ASN A CA 1
ATOM 747 C C . ASN A 1 103 ? 13.677 -6.664 -12.904 1.00 83.56 103 ASN A C 1
ATOM 749 O O . ASN A 1 103 ? 14.529 -7.056 -13.694 1.00 83.56 103 ASN A O 1
ATOM 753 N N . PHE A 1 104 ? 13.110 -7.502 -12.025 1.00 84.31 104 PHE A N 1
ATOM 754 C CA . PHE A 1 104 ? 13.382 -8.947 -11.979 1.00 84.31 104 PHE A CA 1
ATOM 755 C C . PHE A 1 104 ? 12.554 -9.762 -12.995 1.00 84.31 104 PHE A C 1
ATOM 757 O O . PHE A 1 104 ? 12.539 -10.995 -12.939 1.00 84.31 104 PHE A O 1
ATOM 764 N N . GLY A 1 105 ? 11.844 -9.101 -13.917 1.00 83.62 105 GLY A N 1
ATOM 765 C CA . GLY A 1 105 ? 11.039 -9.754 -14.951 1.00 83.62 105 GLY A CA 1
ATOM 766 C C . GLY A 1 105 ? 9.927 -10.629 -14.360 1.00 83.62 105 GLY A C 1
ATOM 767 O O . GLY A 1 105 ? 9.241 -10.233 -13.418 1.00 83.62 105 GLY A O 1
ATOM 768 N N . ILE A 1 106 ? 9.767 -11.848 -14.884 1.00 83.69 106 ILE A N 1
ATOM 769 C CA . ILE A 1 106 ? 8.760 -12.835 -14.440 1.00 83.69 106 ILE A CA 1
ATOM 770 C C . ILE A 1 106 ? 8.869 -13.176 -12.950 1.00 83.69 106 ILE A C 1
ATOM 772 O O . ILE A 1 106 ? 7.856 -13.390 -12.279 1.00 83.69 106 ILE A O 1
ATOM 776 N N . LEU A 1 107 ? 10.088 -13.183 -12.407 1.00 85.38 107 LEU A N 1
ATOM 777 C CA . LEU A 1 107 ? 10.305 -13.441 -10.988 1.00 85.38 107 LEU A CA 1
ATOM 778 C C . LEU A 1 107 ? 9.743 -12.289 -10.140 1.00 85.38 107 LEU A C 1
ATOM 780 O O . LEU A 1 107 ? 9.099 -12.515 -9.118 1.00 85.38 107 LEU A O 1
ATOM 784 N N . GLY A 1 108 ? 9.874 -11.058 -10.636 1.00 86.31 108 GLY A N 1
ATOM 785 C CA . GLY A 1 108 ? 9.246 -9.870 -10.068 1.00 86.31 108 GLY A CA 1
ATOM 786 C C . GLY A 1 108 ? 7.729 -9.982 -9.943 1.00 86.31 108 GLY A C 1
ATOM 787 O O . GLY A 1 108 ? 7.167 -9.636 -8.906 1.00 86.31 108 GLY A O 1
ATOM 788 N N . SER A 1 109 ? 7.057 -10.532 -10.956 1.00 84.62 109 SER A N 1
ATOM 789 C CA . SER A 1 109 ? 5.607 -10.757 -10.920 1.00 84.62 109 SER A CA 1
ATOM 790 C C . SER A 1 109 ? 5.195 -11.813 -9.888 1.00 84.62 109 SER A C 1
ATOM 792 O O . SER A 1 109 ? 4.194 -11.620 -9.200 1.00 84.62 109 SER A O 1
ATOM 794 N N . ILE A 1 110 ? 5.972 -12.890 -9.722 1.00 89.50 110 ILE A N 1
ATOM 795 C CA . ILE A 1 110 ? 5.706 -13.926 -8.706 1.00 89.50 110 ILE A CA 1
ATOM 796 C C . ILE A 1 110 ? 5.885 -13.370 -7.287 1.00 89.50 110 ILE A C 1
ATOM 798 O O . ILE A 1 110 ? 4.983 -13.501 -6.458 1.00 89.50 110 ILE A O 1
ATOM 802 N N . ILE A 1 111 ? 7.009 -12.704 -6.999 1.00 89.19 111 ILE A N 1
ATOM 803 C CA . ILE A 1 111 ? 7.235 -12.101 -5.675 1.00 89.19 111 ILE A CA 1
ATOM 804 C C . ILE A 1 111 ? 6.254 -10.942 -5.442 1.00 89.19 111 ILE A C 1
ATOM 806 O O . ILE A 1 111 ? 5.770 -10.755 -4.326 1.00 89.19 111 ILE A O 1
ATOM 810 N N . GLY A 1 112 ? 5.903 -10.199 -6.492 1.00 87.12 112 GLY A N 1
ATOM 811 C CA . GLY A 1 112 ? 4.909 -9.128 -6.450 1.00 87.12 112 GLY A CA 1
ATOM 812 C C . GLY A 1 112 ? 3.510 -9.646 -6.114 1.00 87.12 112 GLY A C 1
ATOM 813 O O . GLY A 1 112 ? 2.764 -9.013 -5.367 1.00 87.12 112 GLY A O 1
ATOM 814 N N . LEU A 1 113 ? 3.159 -10.837 -6.593 1.00 89.88 113 LEU A N 1
ATOM 815 C CA . LEU A 1 113 ? 1.927 -11.511 -6.202 1.00 89.88 113 LEU A CA 1
ATOM 816 C C . LEU A 1 113 ? 1.978 -11.920 -4.724 1.00 89.88 113 LEU A C 1
ATOM 818 O O . LEU A 1 113 ? 1.048 -11.614 -3.977 1.00 89.88 113 LEU A O 1
ATOM 822 N N . PHE A 1 114 ? 3.081 -12.520 -4.264 1.00 91.88 114 PHE A N 1
ATOM 823 C CA . PHE A 1 114 ? 3.245 -12.881 -2.850 1.00 91.88 114 PHE A CA 1
ATOM 824 C C . PHE A 1 114 ? 3.150 -11.670 -1.913 1.00 91.88 114 PHE A C 1
ATOM 826 O O . PHE A 1 114 ? 2.445 -11.736 -0.902 1.00 91.88 114 PHE A O 1
ATOM 833 N N . ILE A 1 115 ? 3.804 -10.552 -2.250 1.00 89.56 115 ILE A N 1
ATOM 834 C CA . ILE A 1 115 ? 3.751 -9.340 -1.423 1.00 89.56 115 ILE A CA 1
ATOM 835 C C . ILE A 1 115 ? 2.338 -8.741 -1.396 1.00 89.56 115 ILE A C 1
ATOM 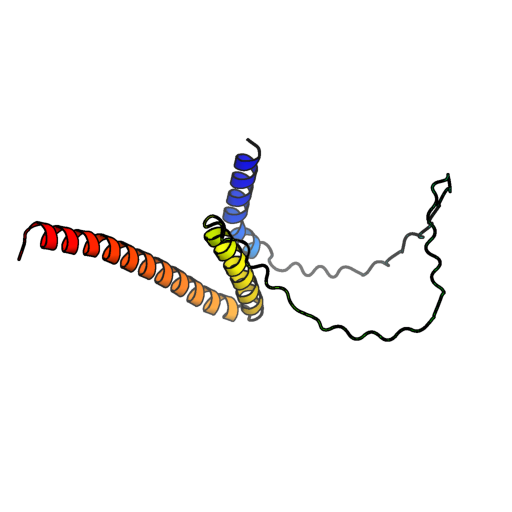837 O O . ILE A 1 115 ? 1.907 -8.238 -0.358 1.00 89.56 115 ILE A O 1
ATOM 841 N N . ASN A 1 116 ? 1.587 -8.841 -2.498 1.00 88.44 116 ASN A N 1
ATOM 842 C CA . ASN A 1 116 ? 0.202 -8.384 -2.571 1.00 88.44 116 ASN A CA 1
ATOM 843 C C . ASN A 1 116 ? -0.722 -9.223 -1.667 1.00 88.44 116 ASN A C 1
ATOM 845 O O . ASN A 1 116 ? -1.440 -8.657 -0.838 1.00 88.44 116 ASN A O 1
ATOM 849 N N . ILE A 1 117 ? -0.635 -10.559 -1.742 1.00 92.88 117 ILE A N 1
ATOM 850 C CA . ILE A 1 117 ? -1.376 -11.470 -0.850 1.00 92.88 117 ILE A CA 1
ATOM 851 C C . ILE A 1 117 ? -1.058 -11.159 0.618 1.00 92.88 117 ILE A C 1
ATOM 853 O O . ILE A 1 117 ? -1.969 -11.060 1.446 1.00 92.88 117 ILE A O 1
ATOM 857 N N . LEU A 1 118 ? 0.223 -10.960 0.943 1.00 93.88 118 LEU A N 1
ATOM 858 C CA . LEU A 1 118 ? 0.650 -10.654 2.306 1.00 93.88 118 LEU A CA 1
ATOM 859 C C . LEU A 1 118 ? 0.091 -9.307 2.791 1.00 93.88 118 LEU A C 1
ATOM 861 O O . LEU A 1 118 ? -0.366 -9.203 3.931 1.00 93.88 118 LEU A O 1
ATOM 865 N N . ALA A 1 119 ? 0.069 -8.293 1.922 1.00 90.00 119 ALA A N 1
ATOM 866 C CA . ALA A 1 119 ? -0.509 -6.988 2.230 1.00 90.00 119 ALA A CA 1
ATOM 867 C C . ALA A 1 119 ? -2.015 -7.083 2.530 1.00 90.00 119 ALA A C 1
ATOM 869 O O . ALA A 1 119 ? -2.480 -6.518 3.522 1.00 90.00 119 ALA A O 1
ATOM 870 N N . ILE A 1 120 ? -2.775 -7.842 1.734 1.00 92.31 120 ILE A N 1
ATOM 871 C CA . ILE A 1 120 ? -4.208 -8.083 1.974 1.00 92.31 120 ILE A CA 1
ATOM 872 C C . ILE A 1 120 ? -4.418 -8.788 3.316 1.00 92.31 120 ILE A C 1
ATOM 874 O O . ILE A 1 120 ? -5.274 -8.382 4.107 1.00 92.31 120 ILE A O 1
ATOM 878 N N . PHE A 1 121 ? -3.603 -9.801 3.612 1.00 95.75 121 PHE A N 1
ATOM 879 C CA . PHE A 1 121 ? -3.674 -10.523 4.878 1.00 95.75 121 PHE A CA 1
ATOM 880 C C . PHE A 1 121 ? -3.411 -9.599 6.078 1.00 95.75 121 PHE A C 1
ATOM 882 O O . PHE A 1 121 ? -4.152 -9.631 7.064 1.00 95.75 121 PHE A O 1
ATOM 889 N N . ALA A 1 122 ? -2.414 -8.714 5.973 1.00 94.56 122 ALA A N 1
ATOM 890 C CA . ALA A 1 122 ? -2.114 -7.715 6.995 1.00 94.56 122 ALA A CA 1
ATOM 891 C C . ALA A 1 122 ? -3.285 -6.741 7.222 1.00 94.56 122 ALA A C 1
ATOM 893 O O . ALA A 1 122 ? -3.635 -6.457 8.370 1.00 94.56 122 ALA A O 1
ATOM 894 N N . VAL A 1 123 ? -3.938 -6.273 6.152 1.00 93.56 123 VAL A N 1
ATOM 895 C CA . VAL A 1 123 ? -5.124 -5.403 6.250 1.00 93.56 123 VAL A CA 1
ATOM 896 C C . VAL A 1 123 ? -6.269 -6.117 6.972 1.00 93.56 123 VAL A C 1
ATOM 898 O O . VAL A 1 123 ? -6.834 -5.563 7.920 1.00 93.56 123 VAL A O 1
ATOM 901 N N . ILE A 1 124 ? -6.580 -7.361 6.592 1.00 95.44 124 ILE A N 1
ATOM 902 C CA . ILE A 1 124 ? -7.633 -8.160 7.242 1.00 95.44 124 ILE A CA 1
ATOM 903 C C . ILE A 1 124 ? -7.311 -8.373 8.727 1.00 95.44 124 ILE A C 1
ATOM 905 O O . ILE A 1 124 ? -8.192 -8.229 9.579 1.00 95.44 124 ILE A O 1
ATOM 909 N N . PHE A 1 125 ? -6.052 -8.672 9.054 1.00 96.38 125 PHE A N 1
ATOM 910 C CA . PHE A 1 125 ? -5.604 -8.857 10.432 1.00 96.38 125 PHE A CA 1
ATOM 911 C C . PHE A 1 125 ? -5.788 -7.588 11.274 1.00 96.38 125 PHE A C 1
ATOM 913 O O . PHE A 1 125 ? -6.328 -7.658 12.381 1.00 96.38 125 PHE A O 1
ATOM 920 N N . ILE A 1 126 ? -5.408 -6.421 10.742 1.00 95.12 126 ILE A N 1
ATOM 921 C CA . ILE A 1 126 ? -5.594 -5.127 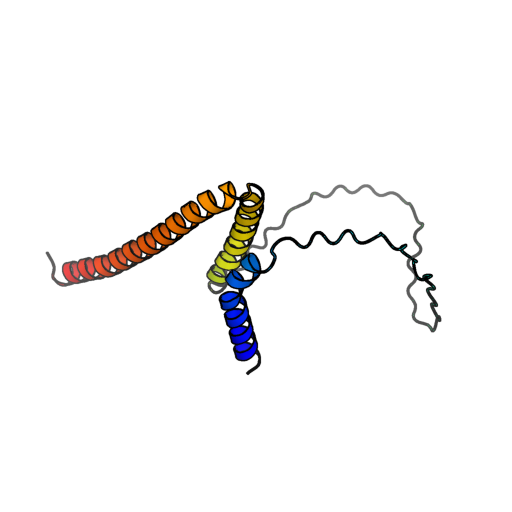11.414 1.00 95.12 126 ILE A CA 1
ATOM 922 C C . ILE A 1 126 ? -7.079 -4.851 11.658 1.00 95.12 126 ILE A C 1
ATOM 924 O O . ILE A 1 126 ? -7.445 -4.482 12.775 1.00 95.12 126 ILE A O 1
ATOM 928 N N . ILE A 1 127 ? -7.942 -5.070 10.660 1.00 94.62 127 ILE A N 1
ATOM 929 C CA . ILE A 1 127 ? -9.392 -4.864 10.797 1.00 94.62 127 ILE A CA 1
ATOM 930 C C . ILE A 1 127 ? -9.968 -5.800 11.863 1.00 94.62 127 ILE A C 1
ATOM 932 O O . ILE A 1 127 ? -10.693 -5.344 12.750 1.00 94.62 127 ILE A O 1
ATOM 936 N N . ARG A 1 128 ? -9.611 -7.093 11.836 1.00 95.25 128 ARG A N 1
ATOM 937 C CA . ARG A 1 128 ? -10.039 -8.061 12.858 1.00 95.25 128 ARG A CA 1
ATOM 938 C C . ARG A 1 128 ? -9.601 -7.638 14.254 1.00 95.25 128 ARG A C 1
ATOM 940 O O . ARG A 1 128 ? -10.411 -7.670 15.180 1.00 95.25 128 ARG A O 1
ATOM 947 N N . LYS A 1 129 ? -8.343 -7.221 14.407 1.00 92.75 129 LYS A N 1
ATOM 948 C CA . LYS A 1 129 ? -7.796 -6.789 15.696 1.00 92.75 129 LYS A CA 1
ATOM 949 C C . LYS A 1 129 ? -8.478 -5.513 16.192 1.00 92.75 129 LYS A C 1
ATOM 951 O O . LYS A 1 129 ? -8.833 -5.443 17.365 1.00 92.75 129 LYS A O 1
ATOM 956 N N . ALA A 1 130 ? -8.716 -4.543 15.311 1.00 92.94 130 ALA A N 1
ATOM 957 C CA . ALA A 1 130 ? -9.443 -3.322 15.639 1.00 92.94 130 ALA A CA 1
ATOM 958 C C . ALA A 1 130 ? -10.880 -3.634 16.079 1.00 92.94 130 ALA A C 1
ATOM 960 O O . ALA A 1 130 ? -11.300 -3.197 17.148 1.00 92.94 130 ALA A O 1
ATOM 961 N N . TYR A 1 131 ? -11.610 -4.455 15.318 1.00 92.94 131 TYR A N 1
ATOM 962 C CA . TYR A 1 131 ? -12.971 -4.859 15.672 1.00 92.94 131 TYR A CA 1
ATOM 963 C C . TYR A 1 131 ? -13.015 -5.604 17.010 1.00 92.94 131 TYR A C 1
ATOM 965 O O . TYR A 1 131 ? -13.837 -5.289 17.871 1.00 92.94 131 TYR A O 1
ATOM 973 N N . SER A 1 132 ? -12.093 -6.548 17.223 1.00 89.62 132 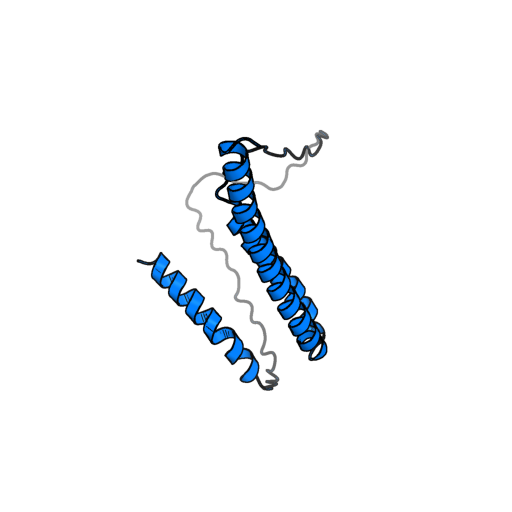SER A N 1
ATOM 974 C CA . SER A 1 132 ? -11.969 -7.255 18.497 1.00 89.62 132 SER A CA 1
ATOM 975 C C . SER A 1 132 ? -11.675 -6.293 19.645 1.00 89.62 132 SER A C 1
ATOM 977 O O . SER A 1 132 ? -12.273 -6.432 20.702 1.00 89.62 132 SER A O 1
ATOM 979 N N . TYR A 1 133 ? -10.811 -5.297 19.446 1.00 87.94 133 TYR A N 1
ATOM 980 C CA . TYR A 1 133 ? -10.486 -4.295 20.461 1.00 87.94 133 TYR A CA 1
ATOM 981 C C . TYR A 1 133 ? -11.704 -3.448 20.854 1.00 87.94 133 TYR A C 1
ATOM 983 O O . TYR A 1 133 ? -11.982 -3.290 22.043 1.00 87.94 133 TYR A O 1
ATOM 991 N N . PHE A 1 134 ? -12.478 -2.962 19.879 1.00 86.75 134 PHE A N 1
ATOM 992 C CA . PHE A 1 134 ? -13.708 -2.209 20.153 1.00 86.75 134 PHE A CA 1
ATOM 993 C C . PHE A 1 134 ? -14.784 -3.073 20.817 1.00 86.75 134 PHE A C 1
ATOM 995 O O . PHE A 1 134 ? -15.441 -2.626 21.756 1.00 86.75 134 PHE A O 1
ATOM 1002 N N . LYS A 1 135 ? -14.940 -4.329 20.380 1.00 82.62 135 LYS A N 1
ATOM 1003 C CA . LYS A 1 135 ? -15.886 -5.265 20.996 1.00 82.62 135 LYS A CA 1
ATOM 1004 C C . LYS A 1 135 ? -15.474 -5.635 22.421 1.00 82.62 135 LYS A C 1
ATOM 1006 O O . LYS A 1 135 ? -16.339 -5.739 23.279 1.00 82.62 135 LYS A O 1
ATOM 1011 N N . ASN A 1 136 ? -14.180 -5.814 22.688 1.00 77.94 136 ASN A N 1
ATOM 1012 C CA . ASN A 1 136 ? -13.698 -6.149 24.026 1.00 77.94 136 ASN A CA 1
ATOM 1013 C C . ASN A 1 136 ? -13.853 -4.969 24.988 1.00 77.94 136 ASN A C 1
ATOM 1015 O O . ASN A 1 136 ? -14.223 -5.188 26.132 1.00 77.94 136 ASN A O 1
ATOM 1019 N N . LYS A 1 137 ? -13.643 -3.725 24.538 1.00 71.81 137 LYS A N 1
ATOM 1020 C CA . LYS A 1 137 ? -13.883 -2.539 25.377 1.00 71.81 137 LYS A CA 1
ATOM 1021 C C . LYS A 1 137 ? -15.313 -2.457 25.901 1.00 71.81 137 LYS A C 1
ATOM 1023 O O . LYS A 1 137 ? -15.488 -2.279 27.096 1.00 71.81 137 LYS A O 1
ATOM 1028 N N . ARG A 1 138 ? -16.304 -2.701 25.038 1.00 66.19 138 ARG A N 1
ATOM 1029 C CA . ARG A 1 138 ? -17.713 -2.735 25.454 1.00 66.19 138 ARG A CA 1
ATOM 1030 C C . ARG A 1 138 ? -17.990 -3.786 26.527 1.00 66.19 138 ARG A C 1
ATOM 1032 O O . ARG A 1 138 ? -18.669 -3.487 27.489 1.00 66.19 138 ARG A O 1
ATOM 1039 N N . LYS A 1 139 ? -17.400 -4.979 26.413 1.00 64.56 139 LYS A N 1
ATOM 1040 C CA . LYS A 1 139 ? -17.559 -6.031 27.431 1.00 64.56 139 LYS A CA 1
ATOM 1041 C C . LYS A 1 139 ? -16.977 -5.627 28.787 1.00 64.56 139 LYS A C 1
ATOM 1043 O O . LYS A 1 139 ? -17.623 -5.825 29.795 1.00 64.56 139 LYS A O 1
ATOM 1048 N N . ASN A 1 140 ? -15.799 -4.998 28.799 1.00 65.38 140 ASN A N 1
ATOM 1049 C CA . ASN A 1 140 ? -15.183 -4.531 30.046 1.00 65.38 140 ASN A CA 1
ATOM 1050 C C . ASN A 1 140 ? -15.967 -3.368 30.688 1.00 65.38 140 ASN A C 1
ATOM 1052 O O . ASN A 1 140 ? -15.973 -3.244 31.905 1.00 65.38 140 ASN A O 1
ATOM 1056 N N . GLU A 1 141 ? -16.618 -2.516 29.889 1.00 63.69 141 GLU A N 1
ATOM 1057 C CA . GLU A 1 141 ? -17.505 -1.451 30.387 1.00 63.69 141 GLU A CA 1
ATOM 1058 C C . GLU A 1 141 ? -18.830 -2.016 30.924 1.00 63.69 141 GLU A C 1
ATOM 1060 O O . GLU A 1 141 ? -19.331 -1.536 31.936 1.00 63.69 141 GLU A O 1
ATOM 1065 N N . GLU A 1 142 ? -19.371 -3.056 30.284 1.00 62.91 142 GLU A N 1
ATOM 1066 C CA . GLU A 1 142 ? -20.552 -3.794 30.746 1.00 62.91 142 GLU A CA 1
ATOM 1067 C C . GLU A 1 142 ? -20.246 -4.552 32.058 1.00 62.91 142 GLU A C 1
ATOM 1069 O O . GLU A 1 142 ? -20.994 -4.419 33.023 1.00 62.91 142 GLU A O 1
ATOM 1074 N N . ASP A 1 143 ? -19.107 -5.240 32.164 1.00 62.81 143 ASP A N 1
ATOM 1075 C CA . ASP A 1 143 ? -18.683 -5.931 33.393 1.00 62.81 143 ASP A CA 1
ATOM 1076 C C . ASP A 1 143 ? -18.387 -4.945 34.546 1.00 62.81 143 ASP A C 1
ATOM 1078 O O . ASP A 1 143 ? -18.745 -5.200 35.696 1.00 62.81 143 ASP A O 1
ATOM 1082 N N . ALA A 1 144 ? -17.814 -3.772 34.244 1.00 64.31 144 ALA A N 1
ATOM 1083 C CA . ALA A 1 144 ? -17.605 -2.703 35.225 1.00 64.31 144 ALA A CA 1
ATOM 1084 C C . ALA A 1 144 ? -18.917 -2.029 35.673 1.00 64.31 144 ALA A C 1
ATOM 1086 O O . ALA A 1 144 ? -19.011 -1.572 36.812 1.00 64.31 144 ALA A O 1
ATOM 1087 N N . ALA A 1 145 ? -19.933 -1.968 34.805 1.00 64.06 145 ALA A N 1
ATOM 1088 C CA . ALA A 1 145 ? -21.247 -1.411 35.133 1.00 64.06 145 ALA A CA 1
ATOM 1089 C C . ALA A 1 145 ? -22.106 -2.356 35.992 1.00 64.06 145 ALA A C 1
ATOM 1091 O O . ALA A 1 145 ? -22.969 -1.884 36.731 1.00 64.06 145 ALA A O 1
ATOM 1092 N N . TRP A 1 146 ? -21.865 -3.669 35.920 1.00 65.19 146 TRP A N 1
ATOM 1093 C CA . TRP A 1 146 ? -22.605 -4.683 36.681 1.00 65.19 146 TRP A CA 1
ATOM 1094 C C . TRP A 1 146 ? -21.881 -5.204 37.931 1.00 65.19 146 TRP A C 1
ATOM 1096 O O . TRP A 1 146 ? -22.418 -6.085 38.597 1.00 65.19 146 TRP A O 1
ATOM 1106 N N . GLY A 1 147 ? -20.725 -4.635 38.294 1.00 60.31 147 GLY A N 1
ATOM 1107 C CA . GLY A 1 147 ? -20.100 -4.814 39.607 1.00 60.31 147 GLY A CA 1
ATOM 1108 C C . GLY A 1 147 ? -19.928 -6.276 40.026 1.00 60.31 147 GLY A C 1
ATOM 1109 O O . GLY A 1 147 ? -20.615 -6.751 40.932 1.00 60.31 147 GLY A O 1
ATOM 1110 N N . LYS A 1 148 ? -18.984 -6.976 39.398 1.00 46.72 148 LYS A N 1
ATOM 1111 C CA . LYS A 1 148 ? -18.326 -8.135 40.009 1.00 46.72 148 LYS A CA 1
ATOM 1112 C C . LYS A 1 148 ? -16.836 -7.888 40.149 1.00 46.72 148 LYS A C 1
ATOM 1114 O O . LYS A 1 148 ? -16.260 -7.275 39.226 1.00 46.72 148 LYS A O 1
#

Organism: NCBI:txid1547283

pLDDT: mean 70.97, std 17.93, range [37.28, 96.38]